Protein AF-A0A2N2PY64-F1 (afdb_monomer_lite)

pLDDT: mean 70.35, std 22.2, range [38.75, 98.0]

Sequence (88 aa):
MTGPIIFLDTLLHAITHAGQYNKNDQFRPYVGDAARAVNPKTPGSILVSTTLDELSLDGNCSLREAIQAANQDHAVDMCAAGSGCDRL

Radius of gyration: 20.77 Å; chains: 1; bounding box: 45×43×49 Å

Foldseek 3Di:
DDDDDDDPPVVVVPPDPPDDDDPPDDDDDDDDDDDPPPPPDDPDDQDFADCDDDQDLPQGRHPVQSVVQQVVQHHRRNTHHHPDDDDD

Secondary structure (DSSP, 8-state):
-------SSTTTTSS-------TT-------SSS-------PPPP---S--S-----SS---HHHHHHHHHHTS-BTTBPP-------

Structure (mmCIF, N/CA/C/O backbone):
data_AF-A0A2N2PY64-F1
#
_entry.id   AF-A0A2N2PY64-F1
#
loop_
_atom_site.group_PDB
_atom_site.id
_atom_site.type_symbol
_atom_site.label_atom_id
_atom_site.label_alt_id
_atom_site.label_comp_id
_atom_site.label_asym_id
_atom_site.label_entity_id
_atom_site.label_seq_id
_atom_site.pdbx_PDB_ins_code
_atom_site.Cartn_x
_atom_site.Cartn_y
_atom_site.Cartn_z
_atom_site.occupancy
_atom_site.B_iso_or_equiv
_atom_site.auth_seq_id
_atom_site.auth_comp_id
_atom_site.auth_asym_id
_atom_site.auth_atom_id
_atom_site.pdbx_PDB_model_num
ATOM 1 N N . MET A 1 1 ? 36.634 -21.328 -34.548 1.00 39.72 1 MET A N 1
ATOM 2 C CA . MET A 1 1 ? 35.995 -20.401 -35.503 1.00 39.72 1 MET A CA 1
ATOM 3 C C . MET A 1 1 ? 34.487 -20.575 -35.306 1.00 39.72 1 MET A C 1
ATOM 5 O O . MET A 1 1 ? 34.001 -21.643 -35.635 1.00 39.72 1 MET A O 1
ATOM 9 N N . THR A 1 2 ? 33.902 -19.849 -34.337 1.00 40.31 2 THR A N 1
ATOM 10 C CA . THR A 1 2 ? 32.924 -18.734 -34.538 1.00 40.31 2 THR A CA 1
ATOM 11 C C . THR A 1 2 ? 31.574 -19.257 -35.068 1.00 40.31 2 THR A C 1
ATOM 13 O O . THR A 1 2 ? 31.577 -19.833 -36.141 1.00 40.31 2 THR A O 1
ATOM 16 N N . GLY A 1 3 ? 30.387 -19.139 -34.459 1.00 41.62 3 GLY A N 1
ATOM 17 C CA . GLY A 1 3 ? 29.812 -18.405 -33.319 1.00 41.62 3 GLY A CA 1
ATOM 18 C C . GLY A 1 3 ? 28.322 -18.836 -33.145 1.00 41.62 3 GLY A C 1
ATOM 19 O O . GLY A 1 3 ? 27.903 -19.765 -33.836 1.00 41.62 3 GLY A O 1
ATOM 20 N N . PRO A 1 4 ? 27.541 -18.238 -32.219 1.00 51.53 4 PRO A N 1
ATOM 21 C CA . PRO A 1 4 ? 26.341 -18.845 -31.620 1.00 51.53 4 PRO A CA 1
ATOM 22 C C . PRO A 1 4 ? 24.985 -18.489 -32.272 1.00 51.53 4 PRO A C 1
ATOM 24 O O . PRO A 1 4 ? 24.874 -17.596 -33.105 1.00 51.53 4 PRO A O 1
ATOM 27 N N . ILE A 1 5 ? 23.971 -19.242 -31.829 1.00 51.16 5 ILE A N 1
ATOM 28 C CA . ILE A 1 5 ? 22.519 -19.129 -32.051 1.00 51.16 5 ILE A CA 1
ATOM 29 C C . ILE A 1 5 ? 21.974 -17.756 -31.589 1.00 51.16 5 ILE A C 1
ATOM 31 O O . ILE A 1 5 ? 22.579 -17.121 -30.727 1.00 51.16 5 ILE A O 1
ATOM 35 N N . ILE A 1 6 ? 20.757 -17.429 -32.064 1.00 49.44 6 ILE A N 1
ATOM 36 C CA . ILE A 1 6 ? 19.807 -16.360 -31.662 1.00 49.44 6 ILE A CA 1
ATOM 37 C C . ILE A 1 6 ? 19.902 -15.108 -32.557 1.00 49.44 6 ILE A C 1
ATOM 39 O O . ILE A 1 6 ? 21.007 -14.647 -32.766 1.00 49.44 6 ILE A O 1
ATOM 43 N N . PHE A 1 7 ? 18.775 -14.616 -33.115 1.00 45.25 7 PHE A N 1
ATOM 44 C CA . PHE A 1 7 ? 18.467 -13.203 -33.490 1.00 45.25 7 PHE A CA 1
ATOM 45 C C . PHE A 1 7 ? 17.286 -13.085 -34.497 1.00 45.25 7 PHE A C 1
ATOM 47 O O . PHE A 1 7 ? 17.415 -12.478 -35.557 1.00 45.25 7 PHE A O 1
ATOM 54 N N . LEU A 1 8 ? 16.107 -13.652 -34.192 1.00 45.78 8 LEU A N 1
ATOM 55 C CA . LEU A 1 8 ? 14.856 -13.323 -34.921 1.00 45.78 8 LEU A CA 1
ATOM 56 C C . LEU A 1 8 ? 13.728 -12.776 -34.022 1.00 45.78 8 LEU A C 1
ATOM 58 O O . LEU A 1 8 ? 12.616 -12.556 -34.488 1.00 45.78 8 LEU A O 1
ATOM 62 N N . ASP A 1 9 ? 14.002 -12.498 -32.751 1.00 48.69 9 ASP A N 1
ATOM 63 C CA . ASP A 1 9 ? 13.056 -11.945 -31.768 1.00 48.69 9 ASP A CA 1
ATOM 64 C C . ASP A 1 9 ? 13.173 -10.418 -31.586 1.00 48.69 9 ASP A C 1
ATOM 66 O O . ASP A 1 9 ? 12.340 -9.776 -30.942 1.00 48.69 9 ASP A O 1
ATOM 70 N N . THR A 1 10 ? 14.173 -9.793 -32.206 1.00 50.25 10 THR A N 1
ATOM 71 C CA . THR A 1 10 ? 14.466 -8.361 -32.029 1.00 50.25 10 THR A CA 1
ATOM 72 C C . THR A 1 10 ? 13.711 -7.456 -33.001 1.00 50.25 10 THR A C 1
ATOM 74 O O . THR A 1 10 ? 13.684 -6.244 -32.805 1.00 50.25 10 THR A O 1
ATOM 77 N N . LEU A 1 11 ? 13.045 -8.014 -34.021 1.00 47.16 11 LEU A N 1
ATOM 78 C CA . LEU A 1 11 ? 12.284 -7.223 -34.997 1.00 47.16 11 LEU A CA 1
ATOM 79 C C . LEU A 1 11 ? 10.841 -6.909 -34.550 1.00 47.16 11 LEU A C 1
ATOM 81 O O . LEU A 1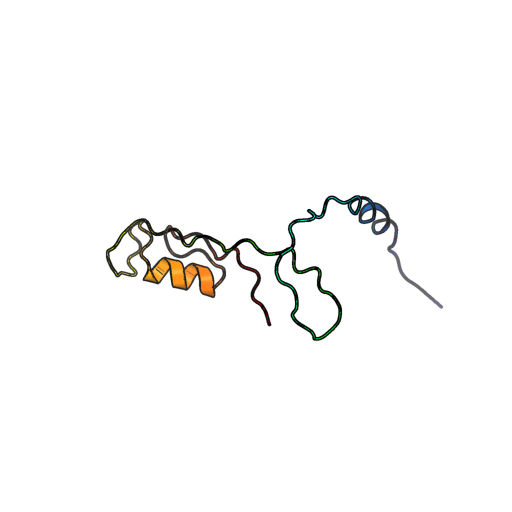 11 ? 10.209 -6.032 -35.133 1.00 47.16 11 LEU A O 1
ATOM 85 N N . LEU A 1 12 ? 10.318 -7.563 -33.501 1.00 40.84 12 LEU A N 1
ATOM 86 C CA . LEU A 1 12 ? 8.954 -7.311 -33.001 1.00 40.84 12 LEU A CA 1
ATOM 87 C C . LEU A 1 12 ? 8.877 -6.209 -31.925 1.00 40.84 12 LEU A C 1
ATOM 89 O O . LEU A 1 12 ? 7.792 -5.740 -31.602 1.00 40.84 12 LEU A O 1
ATOM 93 N N . HIS A 1 13 ? 10.012 -5.711 -31.425 1.00 39.78 13 HIS A N 1
ATOM 94 C CA . HIS A 1 13 ? 10.038 -4.631 -30.425 1.00 39.78 13 HIS A CA 1
ATOM 95 C C . HIS A 1 13 ? 10.098 -3.211 -31.028 1.00 39.78 13 HIS A C 1
ATOM 97 O O . HIS A 1 13 ? 10.123 -2.228 -30.291 1.00 39.78 13 HIS A O 1
ATOM 103 N N . ALA A 1 14 ? 10.094 -3.074 -32.361 1.00 40.56 14 ALA A N 1
ATOM 104 C CA . ALA A 1 14 ? 10.250 -1.781 -33.038 1.00 40.56 14 ALA A CA 1
ATOM 105 C C . ALA A 1 14 ? 8.931 -1.079 -33.440 1.00 40.56 14 ALA A C 1
ATOM 107 O O . ALA A 1 14 ? 8.982 0.060 -33.901 1.00 40.56 14 ALA A O 1
ATOM 108 N N . ILE A 1 15 ? 7.749 -1.688 -33.255 1.00 51.03 15 ILE A N 1
ATOM 109 C CA . ILE A 1 15 ? 6.469 -1.162 -33.794 1.00 51.03 15 ILE A CA 1
ATOM 110 C C . ILE A 1 15 ? 5.557 -0.510 -32.731 1.00 51.03 15 ILE A C 1
ATOM 112 O O . ILE A 1 15 ? 4.336 -0.585 -32.824 1.00 51.03 15 ILE A O 1
ATOM 116 N N . THR A 1 16 ? 6.109 0.199 -31.741 1.00 44.16 16 THR A N 1
ATOM 117 C CA . THR A 1 16 ? 5.263 0.948 -30.779 1.00 44.16 16 THR A CA 1
ATOM 118 C C . THR A 1 16 ? 5.752 2.364 -30.464 1.00 44.16 16 THR A C 1
ATOM 120 O O . THR A 1 16 ? 5.596 2.846 -29.348 1.00 44.16 16 THR A O 1
ATOM 123 N N . HIS A 1 17 ? 6.320 3.068 -31.452 1.00 47.97 17 HIS A N 1
ATOM 124 C CA . HIS A 1 17 ? 6.793 4.457 -31.296 1.00 47.97 17 HIS A CA 1
ATOM 125 C C . HIS A 1 17 ? 6.093 5.484 -32.212 1.00 47.97 17 HIS A C 1
ATOM 127 O O . HIS A 1 17 ? 6.697 6.489 -32.581 1.00 47.97 17 HIS A O 1
ATOM 133 N N . ALA A 1 18 ? 4.819 5.293 -32.572 1.00 38.75 18 ALA A N 1
ATOM 134 C CA . ALA A 1 18 ? 4.032 6.361 -33.204 1.00 38.75 18 ALA A CA 1
ATOM 135 C C . ALA A 1 18 ? 3.241 7.123 -32.124 1.00 38.75 18 ALA A C 1
ATOM 137 O O . ALA A 1 18 ? 2.410 6.547 -31.430 1.00 38.75 18 ALA A O 1
ATOM 138 N N . GLY A 1 19 ? 3.585 8.399 -31.932 1.00 46.09 19 GLY A N 1
ATOM 139 C CA . GLY A 1 19 ? 3.306 9.158 -30.715 1.00 46.09 19 GLY A CA 1
ATOM 140 C C . GLY A 1 19 ? 1.905 9.738 -30.524 1.00 46.09 19 GLY A C 1
ATOM 141 O O . GLY A 1 19 ? 1.086 9.743 -31.434 1.00 46.09 19 GLY A O 1
ATOM 142 N N . GLN A 1 20 ? 1.721 10.323 -29.334 1.00 41.25 20 GLN A N 1
ATOM 143 C CA . GLN A 1 20 ? 0.983 11.563 -29.045 1.00 41.25 20 GLN A CA 1
ATOM 144 C C . GLN A 1 20 ? 1.524 12.137 -27.711 1.00 41.25 20 GLN A C 1
ATOM 146 O O . GLN A 1 20 ? 1.031 11.788 -26.642 1.00 41.25 20 GLN A O 1
ATOM 151 N N . TYR A 1 21 ? 2.546 13.001 -27.747 1.00 47.59 21 TYR A N 1
ATOM 152 C CA . TYR A 1 21 ? 2.913 13.840 -26.593 1.00 47.59 21 TYR A CA 1
ATOM 153 C C . TYR A 1 21 ? 2.153 15.173 -26.712 1.00 47.59 21 TYR A C 1
ATOM 155 O O . TYR A 1 21 ? 2.094 15.762 -27.795 1.00 47.59 21 TYR A O 1
ATOM 163 N N . ASN A 1 22 ? 1.501 15.604 -25.628 1.00 46.41 22 ASN A N 1
ATOM 164 C CA . ASN A 1 22 ? 0.553 16.722 -25.593 1.00 46.41 22 ASN A CA 1
ATOM 165 C C . ASN A 1 22 ? 1.281 18.070 -25.398 1.00 46.41 22 ASN A C 1
ATOM 167 O O . ASN A 1 22 ? 2.190 18.180 -24.584 1.00 46.41 22 ASN A O 1
ATOM 171 N N . LYS A 1 23 ? 0.842 19.116 -26.113 1.00 47.66 23 LYS A N 1
ATOM 172 C CA . LYS A 1 23 ? 1.404 20.484 -26.128 1.00 47.66 23 LYS A CA 1
ATOM 173 C C . LYS A 1 23 ? 1.310 21.252 -24.794 1.00 47.66 23 LYS A C 1
ATOM 175 O O . LYS A 1 23 ? 1.719 22.408 -24.748 1.00 47.66 23 LYS A O 1
ATOM 180 N N . ASN A 1 24 ? 0.801 20.628 -23.731 1.00 44.62 24 ASN A N 1
ATOM 181 C CA . ASN A 1 24 ? 0.642 21.228 -22.403 1.00 44.62 24 ASN A CA 1
ATOM 182 C C . ASN A 1 24 ? 1.704 20.760 -21.386 1.00 44.62 24 ASN A C 1
ATOM 184 O O . ASN A 1 24 ? 1.503 20.914 -20.183 1.00 44.62 24 ASN A O 1
ATOM 188 N N . ASP A 1 25 ? 2.834 20.222 -21.860 1.00 62.94 25 ASP A N 1
ATOM 189 C CA . ASP A 1 25 ? 4.054 20.007 -21.071 1.00 62.94 25 ASP A CA 1
ATOM 190 C C . ASP A 1 25 ? 4.521 21.322 -20.417 1.00 62.94 25 ASP A C 1
ATOM 192 O O . ASP A 1 25 ? 5.240 22.130 -21.011 1.00 62.94 25 ASP A O 1
ATOM 196 N N . GLN A 1 26 ? 4.134 21.540 -19.161 1.00 55.50 26 GLN A N 1
ATOM 197 C CA . GLN A 1 26 ? 4.753 22.528 -18.287 1.00 55.50 26 GLN A CA 1
ATOM 198 C C . GLN A 1 26 ? 5.601 21.784 -17.253 1.00 55.50 26 GLN A C 1
ATOM 200 O O . GLN A 1 26 ? 5.085 21.060 -16.406 1.00 55.50 26 GLN A O 1
ATOM 205 N N . PHE A 1 27 ? 6.910 22.043 -17.345 1.00 48.88 27 PHE A N 1
ATOM 206 C CA . PHE A 1 27 ? 7.977 21.762 -16.379 1.00 48.88 27 PHE A CA 1
ATOM 207 C C . PHE A 1 27 ? 8.877 20.530 -16.630 1.00 48.88 27 PHE A C 1
ATOM 209 O O . PHE A 1 27 ? 8.769 19.478 -16.006 1.00 48.88 27 PHE A O 1
ATOM 216 N N . ARG A 1 28 ? 9.870 20.727 -17.509 1.00 57.94 28 ARG A N 1
ATOM 217 C CA . ARG A 1 28 ? 11.194 20.051 -17.504 1.00 57.94 28 ARG A CA 1
ATOM 218 C C . ARG A 1 28 ? 12.199 21.031 -16.840 1.00 57.94 28 ARG A C 1
ATOM 220 O O . ARG A 1 28 ? 11.875 22.218 -16.899 1.00 57.94 28 ARG A O 1
ATOM 227 N N . PRO A 1 29 ? 13.401 20.674 -16.311 1.00 51.78 29 PRO A N 1
ATOM 228 C CA . PRO A 1 29 ? 14.208 19.468 -16.580 1.00 51.78 29 PRO A CA 1
ATOM 229 C C . PRO A 1 29 ? 14.997 18.878 -15.369 1.00 51.78 29 PRO A C 1
ATOM 231 O O . PRO A 1 29 ? 15.438 19.602 -14.485 1.00 51.78 29 PRO A O 1
ATOM 234 N N . TYR A 1 30 ? 15.316 17.577 -15.387 1.00 51.81 30 TYR A N 1
ATOM 235 C CA . TYR A 1 30 ? 16.529 17.074 -14.714 1.00 51.81 30 TYR A CA 1
ATOM 236 C C . TYR A 1 30 ? 17.608 16.901 -15.784 1.00 51.81 30 TYR A C 1
ATOM 238 O O . TYR A 1 30 ? 17.426 16.153 -16.746 1.00 51.81 30 TYR A O 1
ATOM 246 N N . VAL A 1 31 ? 18.687 17.674 -15.662 1.00 57.81 31 VAL A N 1
ATOM 247 C CA . VAL A 1 31 ? 19.887 17.570 -16.497 1.00 57.81 31 VAL A CA 1
ATOM 248 C C . VAL A 1 31 ? 20.858 16.601 -15.827 1.00 57.81 31 VAL A C 1
ATOM 250 O O . VAL A 1 31 ? 21.204 16.787 -14.665 1.00 57.81 31 VAL A O 1
ATOM 253 N N . GLY A 1 32 ? 21.257 15.565 -16.563 1.00 49.25 32 GLY A N 1
ATOM 254 C CA . GLY A 1 32 ? 22.182 14.529 -16.110 1.00 49.25 32 GLY A CA 1
ATOM 255 C C . GLY A 1 32 ? 21.820 13.171 -16.704 1.00 49.25 32 GLY A C 1
ATOM 256 O O . GLY A 1 32 ? 20.966 12.475 -16.179 1.00 49.25 32 GLY A O 1
ATOM 257 N N . ASP A 1 33 ? 22.493 12.843 -17.805 1.00 55.56 33 ASP A N 1
ATOM 258 C CA . ASP A 1 33 ? 22.839 11.482 -18.228 1.00 55.56 33 ASP A CA 1
ATOM 259 C C . ASP A 1 33 ? 21.733 10.647 -18.909 1.00 55.56 33 ASP A C 1
ATOM 261 O O . ASP A 1 33 ? 20.859 10.045 -18.298 1.00 55.56 33 ASP A O 1
ATOM 265 N N . ALA A 1 34 ? 21.821 10.613 -20.246 1.00 51.75 34 ALA A N 1
ATOM 266 C CA . ALA A 1 34 ? 21.242 9.620 -21.156 1.00 51.75 34 ALA A CA 1
ATOM 267 C C . ALA A 1 34 ? 19.832 9.104 -20.810 1.00 51.75 34 ALA A C 1
ATOM 269 O O . ALA A 1 34 ? 19.665 7.962 -20.399 1.00 51.75 34 ALA A O 1
ATOM 270 N N . ALA A 1 35 ? 18.824 9.948 -21.057 1.00 53.44 35 ALA A N 1
ATOM 271 C CA . ALA A 1 35 ? 17.445 9.611 -21.429 1.00 53.44 35 ALA A CA 1
ATOM 272 C C . ALA A 1 35 ? 17.007 8.139 -21.233 1.00 53.44 35 ALA A C 1
ATOM 274 O O . ALA A 1 35 ? 16.613 7.458 -22.182 1.00 53.44 35 ALA A O 1
ATOM 275 N N . ARG A 1 36 ? 16.965 7.665 -19.981 1.00 56.75 36 ARG A N 1
ATOM 276 C CA . ARG A 1 36 ? 15.971 6.667 -19.585 1.00 56.75 36 ARG A CA 1
ATOM 277 C C . ARG A 1 36 ? 14.643 7.350 -19.889 1.00 56.75 36 ARG A C 1
ATOM 279 O O . ARG A 1 36 ? 14.400 8.447 -19.387 1.00 56.75 36 ARG A O 1
ATOM 286 N N . ALA A 1 37 ? 13.816 6.768 -20.750 1.00 51.78 37 ALA A N 1
ATOM 287 C CA . ALA A 1 37 ? 12.439 7.207 -20.911 1.00 51.78 37 ALA A CA 1
ATOM 288 C C . ALA A 1 37 ? 11.728 6.986 -19.569 1.00 51.78 37 ALA A C 1
ATOM 290 O O . ALA A 1 37 ? 11.102 5.954 -19.341 1.00 51.78 37 ALA A O 1
ATOM 291 N N . VAL A 1 38 ? 11.889 7.921 -18.632 1.00 54.25 38 VAL A N 1
ATOM 292 C CA . VAL A 1 38 ? 11.057 7.982 -17.444 1.00 54.25 38 VAL A CA 1
ATOM 293 C C . VAL A 1 38 ? 9.718 8.434 -17.995 1.00 54.25 38 VAL A C 1
ATOM 295 O O . VAL A 1 38 ? 9.522 9.619 -18.265 1.00 54.25 38 VAL A O 1
ATOM 298 N N . ASN A 1 39 ? 8.839 7.470 -18.277 1.00 56.69 39 ASN A N 1
ATOM 299 C CA . ASN A 1 39 ? 7.431 7.760 -18.505 1.00 56.69 39 ASN A CA 1
ATOM 300 C C . ASN A 1 39 ? 7.022 8.702 -17.364 1.00 56.69 39 ASN A C 1
ATOM 302 O O . ASN A 1 39 ? 7.288 8.330 -16.214 1.00 56.69 39 ASN A O 1
ATOM 306 N N . PRO A 1 40 ? 6.529 9.927 -17.638 1.00 50.38 40 PRO A N 1
ATOM 307 C CA . PRO A 1 40 ? 6.126 10.851 -16.590 1.00 50.38 40 PRO A CA 1
ATOM 308 C C . PRO A 1 40 ? 5.170 10.117 -15.653 1.00 50.38 40 PRO A C 1
ATOM 310 O O . PRO A 1 40 ? 4.011 9.860 -15.971 1.00 50.38 40 PRO A O 1
ATOM 313 N N . LYS A 1 41 ? 5.717 9.694 -14.513 1.00 62.06 41 LYS A N 1
ATOM 314 C CA . LYS A 1 41 ? 5.024 8.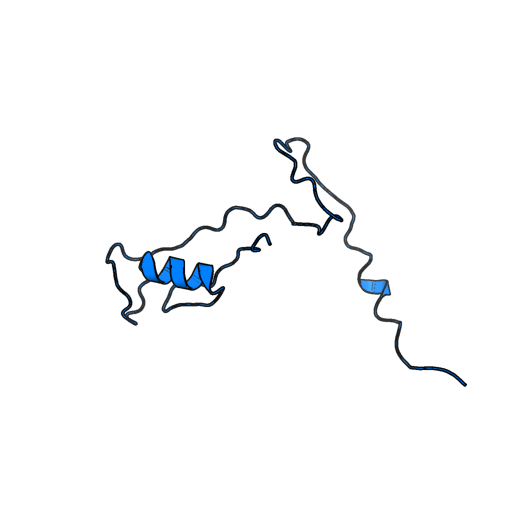845 -13.562 1.00 62.06 41 LYS A CA 1
ATOM 315 C C . LYS A 1 41 ? 4.011 9.734 -12.874 1.00 62.06 41 LYS A C 1
ATOM 317 O O . LYS A 1 41 ? 4.385 10.677 -12.178 1.00 62.06 41 LYS A O 1
ATOM 322 N N . THR A 1 42 ? 2.737 9.458 -13.111 1.00 59.56 42 THR A N 1
ATOM 323 C CA . THR A 1 42 ? 1.651 10.077 -12.359 1.00 59.56 42 THR A CA 1
ATOM 324 C C . THR A 1 42 ? 1.903 9.808 -10.872 1.00 59.56 42 THR A C 1
ATOM 326 O O . THR A 1 42 ? 2.282 8.679 -10.542 1.00 59.56 42 THR A O 1
ATOM 329 N N . PRO A 1 43 ? 1.758 10.801 -9.976 1.00 63.41 43 PRO A N 1
ATOM 330 C CA . PRO A 1 43 ? 1.848 10.549 -8.543 1.00 63.41 43 PRO A CA 1
ATOM 331 C C . PRO A 1 43 ? 0.897 9.405 -8.178 1.00 63.41 43 PRO A C 1
ATOM 333 O O . PRO A 1 43 ? -0.304 9.486 -8.437 1.00 63.41 43 PRO A O 1
ATOM 336 N N . GLY A 1 44 ? 1.454 8.315 -7.646 1.00 74.00 44 GLY A N 1
ATOM 337 C CA . GLY A 1 44 ? 0.669 7.180 -7.175 1.00 74.00 44 GLY A CA 1
ATOM 338 C C . GLY A 1 44 ? -0.115 7.584 -5.931 1.00 74.00 44 GLY A C 1
ATOM 339 O O . GLY A 1 44 ? 0.412 8.277 -5.060 1.00 74.00 44 GLY A O 1
ATOM 340 N N . SER A 1 45 ? -1.380 7.185 -5.851 1.00 83.81 45 SER A N 1
ATOM 341 C CA . SER A 1 45 ? -2.157 7.333 -4.622 1.00 83.81 45 SER A CA 1
ATOM 342 C C . SER A 1 45 ? -1.742 6.258 -3.620 1.00 83.81 45 SER A C 1
ATOM 344 O O . SER A 1 45 ? -1.618 5.092 -3.986 1.00 83.81 45 SER A O 1
ATOM 346 N N . ILE A 1 46 ? -1.565 6.647 -2.357 1.00 86.69 46 ILE A N 1
ATOM 347 C CA . ILE A 1 46 ? -1.437 5.710 -1.239 1.00 86.69 46 ILE A CA 1
ATOM 348 C C . ILE A 1 46 ? -2.848 5.493 -0.693 1.00 86.69 46 ILE A C 1
ATOM 350 O O . ILE A 1 46 ? -3.457 6.425 -0.167 1.00 86.69 46 ILE A O 1
ATOM 354 N N . LEU A 1 47 ? -3.396 4.295 -0.885 1.00 90.69 47 LEU A N 1
ATOM 355 C CA . LEU A 1 47 ? -4.714 3.941 -0.364 1.00 90.69 47 LEU A CA 1
ATOM 356 C C . LEU A 1 47 ? -4.585 3.534 1.102 1.00 90.69 47 LEU A C 1
ATOM 358 O O . LEU A 1 47 ? -3.699 2.766 1.452 1.00 90.69 47 LEU A O 1
ATOM 362 N N . VAL A 1 48 ? -5.478 4.061 1.933 1.00 95.94 48 VAL A N 1
ATOM 363 C CA . VAL A 1 48 ? -5.560 3.806 3.374 1.00 95.94 48 VAL A CA 1
ATOM 364 C C . VAL A 1 48 ? -7.035 3.575 3.688 1.00 95.94 48 VAL A C 1
ATOM 366 O O . VAL A 1 48 ? -7.876 4.374 3.271 1.00 95.94 48 VAL A O 1
ATOM 369 N N . SER A 1 49 ? -7.366 2.486 4.378 1.00 97.62 49 SER A N 1
ATOM 370 C CA . SER A 1 49 ? -8.750 2.140 4.736 1.00 97.62 49 SER A CA 1
ATOM 371 C C . SER A 1 49 ? -9.086 2.425 6.200 1.00 97.62 49 SER A C 1
ATOM 373 O O . SER A 1 49 ? -10.265 2.500 6.541 1.00 97.62 49 SER A O 1
ATOM 375 N N . THR A 1 50 ? -8.077 2.641 7.051 1.00 97.31 50 THR A N 1
ATOM 376 C CA . THR A 1 50 ? -8.260 2.966 8.471 1.00 97.31 50 THR A CA 1
ATOM 377 C C . THR A 1 50 ? -7.395 4.146 8.904 1.00 97.31 50 THR A C 1
ATOM 379 O O . THR A 1 50 ? -6.265 4.323 8.456 1.00 97.31 50 THR A O 1
ATOM 382 N N . THR A 1 51 ? -7.926 4.975 9.802 1.00 97.38 51 THR A N 1
ATOM 383 C CA . THR A 1 51 ? -7.167 6.055 10.451 1.00 97.38 51 THR A CA 1
ATOM 384 C C . THR A 1 51 ? -6.475 5.597 11.730 1.00 97.38 51 THR A C 1
ATOM 386 O O . THR A 1 51 ? -5.793 6.400 12.367 1.00 97.38 51 THR A O 1
ATOM 389 N N . LEU A 1 52 ? -6.692 4.347 12.149 1.00 98.00 52 LEU A N 1
ATOM 390 C CA . LEU A 1 52 ? -5.942 3.762 13.248 1.00 98.00 52 LEU A CA 1
ATOM 391 C C . LEU A 1 52 ? -4.479 3.619 12.819 1.00 98.00 52 LEU A C 1
ATOM 393 O O . LEU A 1 52 ? -4.189 3.195 11.704 1.00 98.00 52 LEU A O 1
ATOM 397 N N . ASP A 1 53 ? -3.564 4.013 13.697 1.00 96.88 53 ASP A N 1
ATOM 398 C CA . ASP A 1 53 ? -2.141 3.759 13.504 1.00 96.88 53 ASP A CA 1
ATOM 399 C C . ASP A 1 53 ? -1.805 2.385 14.076 1.00 96.88 53 ASP A C 1
ATOM 401 O O . ASP A 1 53 ? -1.861 2.186 15.291 1.00 96.88 53 ASP A O 1
ATOM 405 N N . GLU A 1 54 ? -1.488 1.436 13.202 1.00 96.06 54 GLU A N 1
ATOM 406 C CA . GLU A 1 54 ? -1.289 0.046 13.585 1.00 96.06 54 GLU A CA 1
ATOM 407 C C . GLU A 1 54 ? -0.408 -0.733 12.589 1.00 96.06 54 GLU A C 1
ATOM 409 O O . GLU A 1 54 ? 0.103 -0.168 11.623 1.00 96.06 54 GLU A O 1
ATOM 414 N N . LEU A 1 55 ? -0.185 -2.016 12.890 1.00 96.81 55 LEU A N 1
ATOM 415 C CA . LEU A 1 55 ? 0.539 -2.998 12.067 1.00 96.81 55 LEU A CA 1
ATOM 416 C C . LEU A 1 55 ? -0.078 -4.407 12.217 1.00 96.81 55 LEU A C 1
ATOM 418 O O . LEU A 1 55 ? 0.639 -5.412 12.147 1.00 96.81 55 LEU A O 1
ATOM 422 N N . SER A 1 56 ? -1.356 -4.499 12.592 1.00 96.00 56 SER A N 1
ATOM 423 C CA . SER A 1 56 ? -2.005 -5.788 12.838 1.00 96.00 56 SER A CA 1
ATOM 424 C C . SER A 1 56 ? -2.492 -6.367 11.513 1.00 96.00 56 SER A C 1
ATOM 426 O O . SER A 1 56 ? -2.995 -5.648 10.670 1.00 96.00 56 SER A O 1
ATOM 428 N N . LEU A 1 57 ? -2.394 -7.687 11.343 1.00 96.00 57 LEU A N 1
ATOM 429 C CA . LEU A 1 57 ? -2.917 -8.374 10.155 1.00 96.00 57 LEU A CA 1
ATOM 430 C C . LEU A 1 57 ? -4.423 -8.611 10.298 1.00 96.00 57 LEU A C 1
ATOM 432 O O . LEU A 1 57 ? -4.856 -9.733 10.580 1.00 96.00 57 LEU A O 1
ATOM 436 N N . ASP A 1 58 ? -5.204 -7.544 10.194 1.00 96.00 58 ASP A N 1
ATOM 437 C CA . ASP A 1 58 ? -6.647 -7.563 10.428 1.00 96.00 58 ASP A CA 1
ATOM 438 C C . ASP A 1 58 ? -7.482 -7.269 9.169 1.00 96.00 58 ASP A C 1
ATOM 440 O O . ASP A 1 58 ? -8.716 -7.323 9.210 1.00 96.00 58 ASP A O 1
ATOM 444 N N . GLY A 1 59 ? -6.817 -7.061 8.030 1.00 96.62 59 GLY A N 1
ATOM 445 C CA . GLY A 1 59 ? -7.437 -6.783 6.744 1.00 96.62 59 GLY A CA 1
ATOM 446 C C . GLY A 1 59 ? -7.674 -5.295 6.492 1.00 96.62 59 GLY A C 1
ATOM 447 O O . GLY A 1 59 ? -8.323 -4.940 5.500 1.00 96.62 59 GLY A O 1
ATOM 448 N N . ASN A 1 60 ? -7.169 -4.416 7.355 1.00 97.00 60 ASN A N 1
ATOM 449 C CA . ASN A 1 60 ? -7.122 -2.989 7.096 1.00 97.00 60 ASN A CA 1
ATOM 450 C C . ASN A 1 60 ? -5.790 -2.578 6.457 1.00 97.00 60 ASN A C 1
ATOM 452 O O . ASN A 1 60 ? -4.853 -3.349 6.289 1.00 97.00 60 ASN A O 1
ATOM 456 N N . CYS A 1 61 ? -5.752 -1.334 5.996 1.00 97.50 61 CYS A N 1
ATOM 457 C CA . CYS A 1 61 ? -4.542 -0.694 5.525 1.00 97.50 61 CYS A CA 1
ATOM 458 C C . CYS A 1 61 ? -4.432 0.644 6.245 1.00 97.50 61 CYS A C 1
ATOM 460 O O . CYS A 1 61 ? -5.114 1.609 5.879 1.00 97.50 61 CYS A O 1
ATOM 462 N N . SER A 1 62 ? -3.633 0.682 7.308 1.00 97.88 62 SER A N 1
ATOM 463 C CA . SER A 1 62 ? -3.286 1.906 8.025 1.00 97.88 62 SER A CA 1
ATOM 464 C C . SER A 1 62 ? -2.283 2.743 7.229 1.00 97.88 62 SER A C 1
ATOM 466 O O . SER A 1 62 ? -1.604 2.264 6.318 1.00 97.88 62 SER A O 1
ATOM 468 N N . LEU A 1 63 ? -2.132 4.021 7.592 1.00 97.19 63 LEU A N 1
ATOM 469 C CA . LEU A 1 63 ? -1.137 4.886 6.948 1.00 97.19 63 LEU A CA 1
ATOM 470 C C . LEU A 1 63 ? 0.289 4.330 7.100 1.00 97.19 63 LEU A C 1
ATOM 472 O O . LEU A 1 63 ? 1.103 4.449 6.184 1.00 97.19 63 LEU A O 1
ATOM 476 N N . ARG A 1 64 ? 0.598 3.722 8.248 1.00 97.56 64 ARG A N 1
ATOM 477 C CA . ARG A 1 64 ? 1.921 3.157 8.515 1.00 97.56 64 ARG A CA 1
ATOM 478 C C . ARG A 1 64 ? 2.208 1.953 7.620 1.00 97.56 64 ARG A C 1
ATOM 480 O O . ARG A 1 64 ? 3.302 1.875 7.062 1.00 97.56 64 ARG A O 1
ATOM 487 N N . GLU A 1 65 ? 1.243 1.059 7.445 1.00 97.88 65 GLU A N 1
ATOM 488 C CA . GLU A 1 65 ? 1.364 -0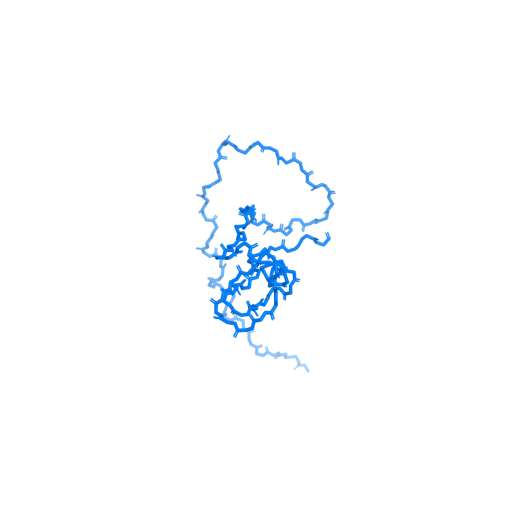.102 6.554 1.00 97.88 65 GLU A CA 1
ATOM 489 C C . GLU A 1 65 ? 1.454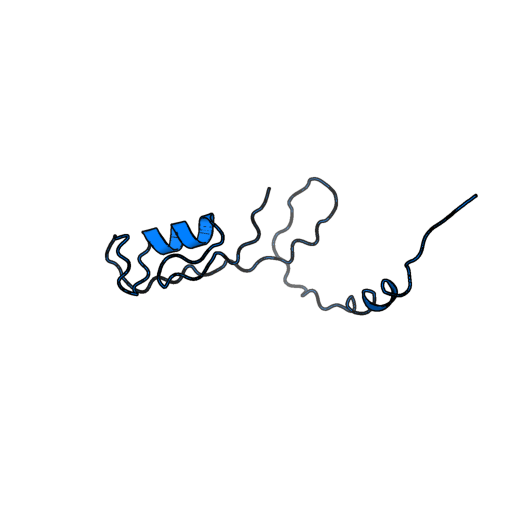 0.326 5.093 1.00 97.88 65 GLU A C 1
ATOM 491 O O . GLU A 1 65 ? 2.310 -0.160 4.358 1.00 97.88 65 GLU A O 1
ATOM 496 N N . ALA A 1 66 ? 0.653 1.310 4.684 1.00 95.94 66 ALA A N 1
A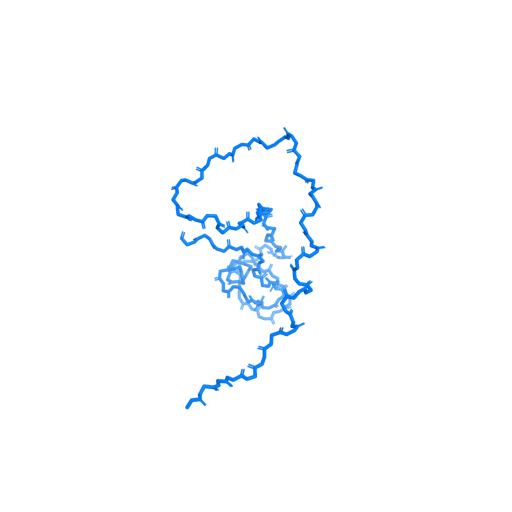TOM 497 C CA . ALA A 1 66 ? 0.648 1.797 3.312 1.00 95.94 66 ALA A CA 1
ATOM 498 C C . ALA A 1 66 ? 1.998 2.423 2.913 1.00 95.94 66 ALA A C 1
ATOM 500 O O . ALA A 1 66 ? 2.487 2.217 1.801 1.00 95.94 66 ALA A O 1
ATOM 501 N N . ILE A 1 67 ? 2.648 3.139 3.838 1.00 94.75 67 ILE A N 1
ATOM 502 C CA . ILE A 1 67 ? 4.006 3.667 3.640 1.00 94.75 67 ILE A CA 1
ATOM 503 C C . ILE A 1 67 ? 5.033 2.530 3.558 1.00 94.75 67 ILE A C 1
ATOM 505 O O . ILE A 1 67 ? 5.944 2.586 2.730 1.00 94.75 67 ILE A O 1
ATOM 509 N N . GLN A 1 68 ? 4.907 1.491 4.390 1.00 95.88 68 GLN A N 1
ATOM 510 C CA . GLN A 1 68 ? 5.790 0.325 4.317 1.00 95.88 68 GLN A CA 1
ATOM 511 C C . GLN A 1 68 ? 5.654 -0.403 2.979 1.00 95.88 68 GLN A C 1
ATOM 513 O O . GLN A 1 68 ? 6.677 -0.726 2.376 1.00 95.88 68 GLN A O 1
ATOM 518 N N . ALA A 1 69 ? 4.422 -0.600 2.507 1.00 94.19 69 ALA A N 1
ATOM 519 C CA . ALA A 1 69 ? 4.139 -1.253 1.238 1.00 94.19 69 ALA A CA 1
ATOM 520 C C . ALA A 1 69 ? 4.694 -0.466 0.043 1.00 94.19 69 ALA A C 1
ATOM 522 O O . ALA A 1 69 ? 5.280 -1.039 -0.879 1.00 94.19 69 ALA A O 1
ATOM 523 N N . ALA A 1 70 ? 4.572 0.864 0.091 1.00 91.88 70 ALA A N 1
ATOM 524 C CA . ALA A 1 70 ? 5.120 1.752 -0.924 1.00 91.88 70 ALA A CA 1
ATOM 525 C C . ALA A 1 70 ? 6.656 1.711 -0.972 1.00 91.88 70 ALA A C 1
ATOM 527 O O . ALA A 1 70 ? 7.222 1.553 -2.046 1.00 91.88 70 ALA A O 1
ATOM 528 N N . ASN A 1 71 ? 7.329 1.817 0.178 1.00 89.44 71 ASN A N 1
ATOM 529 C CA . ASN A 1 71 ? 8.796 1.868 0.239 1.00 89.44 71 ASN A CA 1
ATOM 530 C C . ASN A 1 71 ? 9.471 0.534 -0.099 1.00 89.44 71 ASN A C 1
ATOM 532 O O . ASN A 1 71 ? 10.616 0.518 -0.538 1.00 89.44 71 ASN A O 1
ATOM 536 N N . GLN A 1 72 ? 8.797 -0.581 0.175 1.00 91.12 72 GLN A N 1
ATOM 537 C CA . GLN A 1 72 ? 9.326 -1.920 -0.095 1.00 91.12 72 GLN A CA 1
ATOM 538 C C . GLN A 1 72 ? 8.928 -2.441 -1.475 1.00 91.12 72 GLN A C 1
ATOM 540 O O . GLN A 1 72 ? 9.389 -3.511 -1.864 1.00 91.12 72 GLN A O 1
ATOM 545 N N . ASP A 1 73 ? 8.058 -1.716 -2.183 1.00 89.44 73 ASP A N 1
ATOM 546 C CA . ASP A 1 73 ? 7.439 -2.163 -3.431 1.00 89.44 73 ASP A CA 1
ATOM 547 C C . ASP A 1 73 ? 6.790 -3.558 -3.289 1.00 89.44 73 ASP A C 1
ATOM 549 O O . ASP A 1 73 ? 6.855 -4.415 -4.169 1.00 89.44 73 ASP A O 1
ATOM 553 N N . HIS A 1 74 ? 6.175 -3.809 -2.128 1.00 92.31 74 HIS A N 1
ATOM 554 C CA . HIS A 1 74 ? 5.604 -5.102 -1.750 1.00 92.31 74 HIS A CA 1
ATOM 555 C C . HIS A 1 74 ? 4.311 -4.908 -0.954 1.00 92.31 74 HIS A C 1
ATOM 557 O O . HIS A 1 74 ? 4.187 -3.945 -0.208 1.00 92.31 74 HIS A O 1
ATOM 563 N N . ALA A 1 75 ? 3.340 -5.813 -1.087 1.00 95.25 75 ALA A N 1
ATOM 564 C CA . ALA A 1 75 ? 2.085 -5.712 -0.341 1.00 95.25 75 ALA A CA 1
ATOM 565 C C . ALA A 1 75 ? 2.300 -5.917 1.174 1.00 95.25 75 ALA A C 1
ATOM 567 O O . ALA A 1 75 ? 3.086 -6.774 1.585 1.00 95.25 75 ALA A O 1
ATOM 568 N N . VAL A 1 76 ? 1.590 -5.151 2.002 1.00 96.50 76 VAL A N 1
ATOM 569 C CA . VAL A 1 76 ? 1.585 -5.285 3.471 1.00 96.50 76 VAL A CA 1
ATOM 570 C C . VAL A 1 76 ? 0.132 -5.320 3.925 1.00 96.50 76 VAL A C 1
ATOM 572 O O . VAL A 1 76 ? -0.596 -4.365 3.683 1.00 96.50 76 VAL A O 1
ATOM 575 N N . ASP A 1 77 ? -0.289 -6.430 4.530 1.00 95.88 77 ASP A N 1
ATOM 576 C CA . ASP A 1 77 ? -1.705 -6.743 4.772 1.00 95.88 77 ASP A CA 1
ATOM 577 C C . ASP A 1 77 ? -2.584 -6.464 3.530 1.00 95.88 77 ASP A C 1
ATOM 579 O O . ASP A 1 77 ? -2.308 -6.998 2.450 1.00 95.88 77 ASP A O 1
ATOM 583 N N . MET A 1 78 ? -3.594 -5.594 3.646 1.00 95.88 78 MET A N 1
ATOM 584 C CA . MET A 1 78 ? -4.470 -5.182 2.544 1.00 95.88 78 MET A CA 1
ATOM 585 C C . MET A 1 78 ? -3.976 -3.924 1.808 1.00 95.88 78 MET A C 1
ATOM 587 O O . MET A 1 78 ? -4.665 -3.405 0.925 1.00 95.88 78 MET A O 1
ATOM 591 N N . CYS A 1 79 ? -2.769 -3.439 2.114 1.00 96.69 79 CYS A N 1
ATOM 59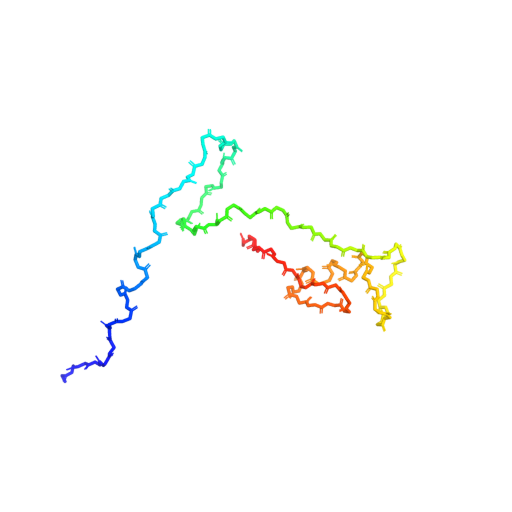2 C CA . CYS A 1 79 ? -2.099 -2.396 1.346 1.00 96.69 79 CYS A CA 1
ATOM 593 C C . CYS A 1 79 ? -1.424 -2.987 0.103 1.00 96.69 79 CYS A C 1
ATOM 595 O O . CYS A 1 79 ? -0.544 -3.847 0.194 1.00 96.69 79 CYS A O 1
ATOM 597 N N . ALA A 1 80 ? -1.792 -2.481 -1.075 1.00 93.62 80 ALA A N 1
ATOM 598 C CA . ALA A 1 80 ? -1.112 -2.827 -2.316 1.00 93.62 80 ALA A CA 1
ATOM 599 C C . ALA A 1 80 ? 0.354 -2.366 -2.291 1.00 93.62 80 ALA A C 1
ATOM 601 O O . ALA A 1 80 ? 0.687 -1.351 -1.677 1.00 93.62 80 ALA A O 1
ATOM 602 N N . ALA A 1 81 ? 1.208 -3.104 -3.000 1.00 90.69 81 ALA A N 1
ATOM 603 C CA . ALA A 1 81 ? 2.590 -2.714 -3.228 1.00 90.69 81 ALA A CA 1
ATOM 604 C C . ALA A 1 81 ? 2.693 -1.295 -3.803 1.00 90.69 81 ALA A C 1
ATOM 606 O O . ALA A 1 81 ? 1.770 -0.791 -4.461 1.00 90.69 81 ALA A O 1
ATOM 607 N N . GLY A 1 82 ? 3.863 -0.692 -3.594 1.00 85.12 82 GLY A N 1
ATOM 608 C CA . GLY A 1 82 ? 4.301 0.449 -4.376 1.00 85.12 82 GLY A CA 1
ATOM 609 C C . GLY A 1 82 ? 4.017 0.245 -5.865 1.00 85.12 82 GLY A C 1
ATOM 610 O O . GLY A 1 82 ? 3.964 -0.855 -6.408 1.00 85.12 82 GLY A O 1
ATOM 611 N N . SER A 1 83 ? 3.721 1.348 -6.534 1.00 76.25 83 SER A N 1
ATOM 612 C CA . SER A 1 83 ? 3.630 1.346 -7.987 1.00 76.25 83 SER A CA 1
ATOM 613 C C . SER A 1 83 ? 4.553 2.386 -8.582 1.00 76.25 83 SER A C 1
ATOM 615 O O . SER A 1 83 ? 4.467 2.590 -9.782 1.00 76.25 83 SER A O 1
ATOM 617 N N . GLY A 1 84 ? 5.397 3.056 -7.779 1.00 69.19 84 GLY A N 1
ATOM 618 C CA . GLY A 1 84 ? 6.319 4.139 -8.145 1.00 69.19 84 GLY A CA 1
ATOM 619 C C . GLY A 1 84 ? 7.542 3.647 -8.921 1.00 69.19 84 GLY A C 1
ATOM 620 O O . GLY A 1 84 ? 7.899 2.486 -8.856 1.00 69.19 84 GLY A O 1
ATOM 621 N N . CYS A 1 85 ? 8.154 4.507 -9.741 1.00 66.44 85 CYS A N 1
ATOM 622 C CA . CYS A 1 85 ? 9.521 4.243 -10.198 1.00 66.44 85 CYS A CA 1
ATOM 623 C C . CYS A 1 85 ? 10.406 5.147 -9.358 1.00 66.44 85 CYS A C 1
ATOM 625 O O . CYS A 1 85 ? 10.312 6.370 -9.513 1.00 66.44 85 CYS A O 1
ATOM 627 N N . ASP A 1 86 ? 11.216 4.565 -8.485 1.00 66.06 86 ASP A N 1
ATOM 628 C CA . ASP A 1 86 ? 12.133 5.338 -7.659 1.00 66.06 86 ASP A CA 1
ATOM 629 C C . ASP A 1 86 ? 13.149 6.043 -8.560 1.00 66.06 86 ASP A C 1
ATOM 631 O O . ASP A 1 86 ? 13.675 5.469 -9.521 1.00 66.06 86 ASP A O 1
ATOM 635 N N . ARG A 1 87 ? 13.377 7.331 -8.297 1.00 54.94 87 ARG A N 1
ATOM 636 C CA . ARG A 1 87 ? 14.460 8.067 -8.948 1.00 54.94 87 ARG A CA 1
ATOM 637 C C . ARG A 1 87 ? 15.730 7.776 -8.159 1.00 54.94 87 ARG A C 1
ATOM 639 O O . ARG A 1 87 ? 15.750 8.002 -6.953 1.00 54.94 87 ARG A O 1
ATOM 646 N N . LEU A 1 88 ? 16.728 7.238 -8.853 1.00 53.34 88 LEU A N 1
ATOM 647 C CA . LEU A 1 88 ? 18.087 7.071 -8.341 1.00 53.34 88 LEU A CA 1
ATOM 648 C C . LEU A 1 88 ? 18.753 8.434 -8.127 1.00 53.34 88 LEU A C 1
ATOM 650 O O . LEU A 1 88 ? 18.445 9.357 -8.919 1.00 53.34 88 LEU A O 1
#